Protein AF-A0A2V6GJ23-F1 (afdb_monomer_lite)

Radius of gyration: 61.07 Å; chains: 1; bounding box: 89×31×192 Å

Structure (mmCIF, N/CA/C/O backbone):
data_AF-A0A2V6GJ23-F1
#
_entry.id   AF-A0A2V6GJ23-F1
#
loop_
_atom_site.group_PDB
_atom_site.id
_atom_site.type_symbol
_atom_site.label_atom_id
_atom_site.label_alt_id
_atom_site.label_comp_id
_atom_site.label_asym_id
_atom_site.label_entity_id
_atom_site.label_seq_id
_atom_site.pdbx_PDB_ins_code
_atom_site.Cartn_x
_atom_site.Cartn_y
_atom_site.Cartn_z
_atom_site.occupancy
_atom_site.B_iso_or_equiv
_atom_site.auth_seq_id
_atom_site.auth_comp_id
_atom_site.auth_asym_id
_atom_site.auth_atom_id
_atom_site.pdbx_PDB_model_num
ATOM 1 N N . MET A 1 1 ? -52.913 -16.388 130.900 1.00 36.84 1 MET A N 1
ATOM 2 C CA . MET A 1 1 ? -53.107 -17.668 130.185 1.00 36.84 1 MET A CA 1
ATOM 3 C C . MET A 1 1 ? -53.408 -17.284 128.736 1.00 36.84 1 MET A C 1
ATOM 5 O O . MET A 1 1 ? -54.393 -16.588 128.562 1.00 36.84 1 MET A O 1
ATOM 9 N N . ILE A 1 2 ? -52.499 -17.323 127.755 1.00 36.44 2 ILE A N 1
ATOM 10 C CA . ILE A 1 2 ? -51.649 -18.405 127.212 1.00 36.44 2 ILE A CA 1
ATOM 11 C C . ILE A 1 2 ? -52.436 -19.386 126.293 1.00 36.44 2 ILE A C 1
ATOM 13 O O . ILE A 1 2 ? -53.301 -20.082 126.811 1.00 36.44 2 ILE A O 1
ATOM 17 N N . PHE A 1 3 ? -52.024 -19.413 125.001 1.00 40.44 3 PHE A N 1
ATOM 18 C CA . PHE A 1 3 ? -52.268 -20.329 123.842 1.00 40.44 3 PHE A CA 1
ATOM 19 C C . PHE A 1 3 ? -53.708 -20.443 123.277 1.00 40.44 3 PHE A C 1
ATOM 21 O O . PHE A 1 3 ? -54.664 -20.361 124.037 1.00 40.44 3 PHE A O 1
ATOM 28 N N . ASP A 1 4 ? -53.975 -20.552 121.962 1.00 37.38 4 ASP A N 1
ATOM 29 C CA . ASP A 1 4 ? -53.229 -21.134 120.815 1.00 37.38 4 ASP A CA 1
ATOM 30 C C . ASP A 1 4 ? -53.752 -20.518 119.478 1.00 37.38 4 ASP A C 1
ATOM 32 O O . ASP A 1 4 ? -54.945 -20.222 119.390 1.00 37.38 4 ASP A O 1
ATOM 36 N N . GLU A 1 5 ? -52.913 -20.039 118.540 1.00 43.62 5 GLU A N 1
ATOM 37 C CA . GLU A 1 5 ? -52.422 -20.719 117.302 1.00 43.62 5 GLU A CA 1
ATOM 38 C C . GLU A 1 5 ? -53.523 -21.204 116.319 1.00 43.62 5 GLU A C 1
ATOM 40 O O . GLU A 1 5 ? -54.551 -21.712 116.733 1.00 43.62 5 GLU A O 1
ATOM 45 N N . THR A 1 6 ? -53.436 -21.138 114.983 1.00 38.81 6 THR A N 1
ATOM 46 C CA . THR A 1 6 ? -52.438 -20.678 114.002 1.00 38.81 6 THR A CA 1
ATOM 47 C C . THR A 1 6 ? -53.117 -20.561 112.618 1.00 38.81 6 THR A C 1
ATOM 49 O O . THR A 1 6 ? -54.021 -21.3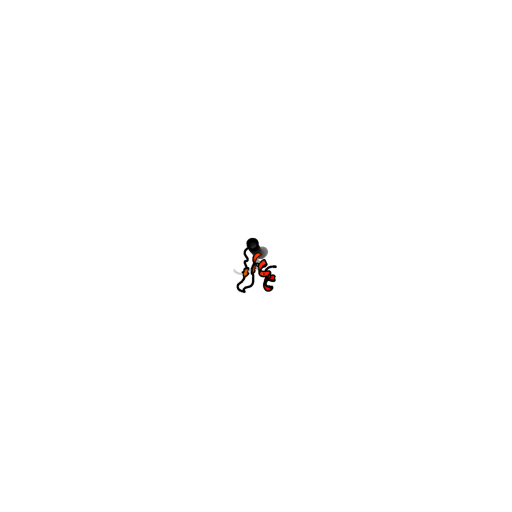14 112.264 1.00 38.81 6 THR A O 1
ATOM 52 N N . THR A 1 7 ? -52.673 -19.555 111.859 1.00 45.25 7 THR A N 1
ATOM 53 C CA . THR A 1 7 ? -52.490 -19.456 110.392 1.00 45.25 7 THR A CA 1
ATOM 54 C C . THR A 1 7 ? -53.363 -20.274 109.420 1.00 45.25 7 THR A C 1
ATOM 56 O O . THR A 1 7 ? -53.226 -21.488 109.293 1.00 45.25 7 THR A O 1
ATOM 59 N N . LYS A 1 8 ? -54.112 -19.561 108.561 1.00 41.75 8 LYS A N 1
ATOM 60 C CA . LYS A 1 8 ? -54.547 -20.053 107.242 1.00 41.75 8 LYS A CA 1
ATOM 61 C C . LYS A 1 8 ? -53.700 -19.409 106.145 1.00 41.75 8 LYS A C 1
ATOM 63 O O . LYS A 1 8 ? -53.767 -18.204 105.923 1.00 41.75 8 LYS A O 1
ATOM 68 N N . GLU A 1 9 ? -52.910 -20.242 105.482 1.00 43.22 9 GLU A N 1
ATOM 69 C CA . GLU A 1 9 ? -52.098 -19.922 104.311 1.00 43.22 9 GLU A CA 1
ATOM 70 C C . GLU A 1 9 ? -52.970 -19.518 103.109 1.00 43.22 9 GLU A C 1
ATOM 72 O O . GLU A 1 9 ? -53.923 -20.215 102.753 1.00 43.22 9 GLU A O 1
ATOM 77 N N . ALA A 1 10 ? -52.604 -18.421 102.440 1.00 40.53 10 ALA A N 1
ATOM 78 C CA . ALA A 1 10 ? -53.113 -18.058 101.121 1.00 40.53 10 ALA A CA 1
ATOM 79 C C . ALA A 1 10 ? -51.991 -18.208 100.077 1.00 40.53 10 ALA A C 1
ATOM 81 O O . ALA A 1 10 ? -50.923 -17.609 100.180 1.00 40.53 10 ALA A O 1
ATOM 82 N N . LYS A 1 11 ? -52.264 -19.075 99.096 1.00 42.88 11 LYS A N 1
ATOM 83 C CA . LYS A 1 11 ? -51.431 -19.491 97.955 1.00 42.88 11 LYS A CA 1
ATOM 84 C C . LYS A 1 11 ? -51.272 -18.375 96.892 1.00 42.88 11 LYS A C 1
ATOM 86 O O . LYS A 1 11 ? -52.008 -17.395 96.929 1.00 42.88 11 LYS A O 1
ATOM 91 N N . PRO A 1 12 ? -50.343 -18.529 95.925 1.00 42.44 12 PRO A N 1
ATOM 92 C CA . PRO A 1 12 ? -49.556 -17.445 95.351 1.00 42.44 12 PRO A CA 1
ATOM 93 C C . PRO A 1 12 ? -50.325 -16.598 94.341 1.00 42.44 12 PRO A C 1
ATOM 95 O O . PRO A 1 12 ? -51.063 -17.106 93.492 1.00 42.44 12 PRO A O 1
ATOM 98 N N . GLU A 1 13 ? -50.053 -15.301 94.385 1.00 42.16 13 GLU A N 1
ATOM 99 C CA . GLU A 1 13 ? -50.437 -14.347 93.360 1.00 42.16 13 GLU A CA 1
ATOM 100 C C . GLU A 1 13 ? -49.645 -14.663 92.081 1.00 42.16 13 GLU A C 1
ATOM 102 O O . GLU A 1 13 ? -48.420 -14.546 92.003 1.00 42.16 13 GLU A O 1
ATOM 107 N N . LYS A 1 14 ? -50.358 -15.208 91.094 1.00 43.53 14 LYS A N 1
ATOM 108 C CA . LYS A 1 14 ? -49.811 -15.615 89.802 1.00 43.53 14 LYS A CA 1
ATOM 109 C C . LYS A 1 14 ? -49.281 -14.393 89.055 1.00 43.53 14 LYS A C 1
ATOM 111 O O . LYS A 1 14 ? -50.000 -13.415 88.878 1.00 43.53 14 LYS A O 1
ATOM 116 N N . LEU A 1 15 ? -48.063 -14.529 88.527 1.00 47.59 15 LEU A N 1
ATOM 117 C CA . LEU A 1 15 ? -47.481 -13.674 87.495 1.00 47.59 15 LEU A CA 1
ATOM 118 C C . LEU A 1 15 ? -48.526 -13.325 86.421 1.00 47.59 15 LEU A C 1
ATOM 120 O O . LEU A 1 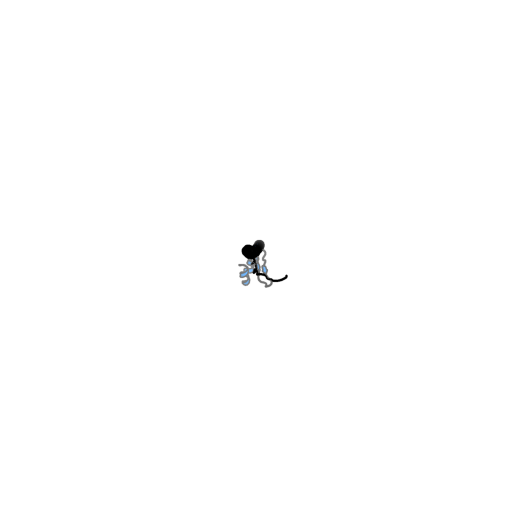15 ? -48.855 -14.154 85.567 1.00 47.59 15 LEU A O 1
ATOM 124 N N . ALA A 1 16 ? -48.972 -12.071 86.404 1.00 45.75 16 ALA A N 1
ATOM 125 C CA . ALA A 1 16 ? -49.573 -11.466 85.226 1.00 45.75 16 ALA A CA 1
ATOM 126 C C . ALA A 1 16 ? -48.458 -11.248 84.193 1.00 45.75 16 ALA A C 1
ATOM 128 O O . ALA A 1 16 ? -47.801 -10.211 84.126 1.00 45.75 16 ALA A O 1
ATOM 129 N N . ARG A 1 17 ? -48.186 -12.293 83.412 1.00 49.25 17 ARG A N 1
ATOM 130 C CA . ARG A 1 17 ? -47.282 -12.247 82.266 1.00 49.25 17 ARG A CA 1
ATOM 131 C C . ARG A 1 17 ? -47.899 -11.325 81.213 1.00 49.25 17 ARG A C 1
ATOM 133 O O . ARG A 1 17 ? -48.885 -11.680 80.577 1.00 49.25 17 ARG A O 1
ATOM 140 N N . ALA A 1 18 ? -47.314 -10.141 81.046 1.00 49.69 18 ALA A N 1
ATOM 141 C CA . ALA A 1 18 ? -47.674 -9.188 80.003 1.00 49.69 18 ALA A CA 1
ATOM 142 C C . ALA A 1 18 ? -47.612 -9.849 78.605 1.00 49.69 18 ALA A C 1
ATOM 144 O O . ALA A 1 18 ? -46.544 -10.339 78.227 1.00 49.69 18 ALA A O 1
ATOM 145 N N . PRO A 1 19 ? -48.700 -9.849 77.809 1.00 50.28 19 PRO A N 1
ATOM 146 C CA . PRO A 1 19 ? -48.689 -10.451 76.474 1.00 50.28 19 PRO A CA 1
ATOM 147 C C . PRO A 1 19 ? -48.173 -9.508 75.366 1.00 50.28 19 PRO A C 1
ATOM 149 O O . PRO A 1 19 ? -47.940 -9.957 74.249 1.00 50.28 19 PRO A O 1
ATOM 152 N N . GLY A 1 20 ? -47.932 -8.222 75.647 1.00 55.41 20 GLY A N 1
ATOM 153 C CA . GLY A 1 20 ? -47.598 -7.226 74.611 1.00 55.41 20 GLY A CA 1
ATOM 154 C C . GLY A 1 20 ? -46.138 -7.198 74.138 1.00 55.41 20 GLY A C 1
ATOM 155 O O . GLY A 1 20 ? -45.855 -6.720 73.045 1.00 55.41 20 GLY A O 1
ATOM 156 N N . LYS A 1 21 ? -45.187 -7.726 74.921 1.00 57.91 21 LYS A N 1
ATOM 157 C CA . LYS A 1 21 ? -43.752 -7.634 74.582 1.00 57.91 21 LYS A CA 1
ATOM 158 C C . LYS A 1 21 ? -43.321 -8.672 73.542 1.00 57.91 21 LYS A C 1
ATOM 160 O O . LYS A 1 21 ? -42.331 -8.473 72.858 1.00 57.91 21 LYS A O 1
ATOM 165 N N . THR A 1 22 ? -44.055 -9.775 73.403 1.00 69.62 22 THR A N 1
ATOM 166 C CA . THR A 1 22 ? -43.671 -10.899 72.534 1.00 69.62 22 THR A CA 1
ATOM 167 C C . THR A 1 22 ? -44.170 -10.792 71.096 1.00 69.62 22 THR A C 1
ATOM 169 O O . THR A 1 22 ? -43.507 -11.328 70.213 1.00 69.62 22 THR A O 1
ATOM 172 N N . SER A 1 23 ? -45.302 -10.126 70.831 1.00 76.94 23 SER A N 1
ATOM 173 C CA . SER A 1 23 ? -45.784 -9.913 69.454 1.00 76.94 23 SER A CA 1
ATOM 174 C C . SER A 1 23 ? -44.976 -8.826 68.746 1.00 76.94 23 SER A C 1
ATOM 176 O O . SER A 1 23 ? -44.434 -9.083 67.677 1.00 76.94 23 SER A O 1
ATOM 178 N N . ALA A 1 24 ? -44.771 -7.680 69.402 1.00 81.50 24 ALA A N 1
ATOM 179 C CA . ALA A 1 24 ? -43.943 -6.592 68.886 1.00 81.50 24 ALA A CA 1
ATOM 180 C C . ALA A 1 24 ? -42.491 -7.041 68.634 1.00 81.50 24 ALA A C 1
ATOM 182 O O . ALA A 1 24 ? -41.898 -6.703 67.615 1.00 81.50 24 ALA A O 1
ATOM 183 N N . GLN A 1 25 ? -41.917 -7.874 69.515 1.00 86.06 25 GLN A N 1
ATOM 184 C CA . GLN A 1 25 ? -40.581 -8.439 69.294 1.00 86.06 25 GLN A CA 1
ATOM 185 C C . GLN A 1 25 ? -40.539 -9.346 68.051 1.00 86.06 25 GLN A C 1
ATOM 187 O O . GLN A 1 25 ? -39.551 -9.318 67.324 1.00 86.06 25 GLN A O 1
ATOM 192 N N . ARG A 1 26 ? -41.600 -10.127 67.791 1.00 85.50 26 ARG A N 1
ATOM 193 C CA . ARG A 1 26 ? -41.704 -10.992 66.603 1.00 85.50 26 ARG A CA 1
ATOM 194 C C . ARG A 1 26 ? -41.828 -10.182 65.314 1.00 85.50 26 ARG A C 1
ATOM 196 O O . ARG A 1 26 ? -41.130 -10.490 64.352 1.00 85.50 26 ARG A O 1
ATOM 203 N N . GLU A 1 27 ? -42.642 -9.130 65.309 1.00 89.31 27 GLU A N 1
ATOM 204 C CA . GLU A 1 27 ? -42.767 -8.210 64.170 1.00 89.31 27 GLU A CA 1
ATOM 205 C C . GLU A 1 27 ? -41.441 -7.508 63.869 1.00 89.31 27 GLU A C 1
ATOM 207 O O . GLU A 1 27 ? -40.983 -7.517 62.730 1.00 89.31 27 GLU A O 1
ATOM 212 N N . VAL A 1 28 ? -40.746 -7.003 64.894 1.00 90.75 28 VAL A N 1
ATOM 213 C CA . VAL A 1 28 ? -39.415 -6.397 64.729 1.00 90.75 28 VAL A CA 1
ATOM 214 C C . VAL A 1 28 ? -38.406 -7.403 64.171 1.00 90.75 28 VAL A C 1
ATOM 216 O O . VAL A 1 28 ? -37.587 -7.039 63.329 1.00 90.75 28 VAL A O 1
ATOM 219 N N . THR A 1 29 ? -38.441 -8.668 64.602 1.00 90.94 29 THR A N 1
ATOM 220 C CA . THR A 1 29 ? -37.566 -9.699 64.019 1.00 90.94 29 THR A CA 1
ATOM 221 C C . THR A 1 29 ? -37.932 -10.046 62.576 1.00 90.94 29 THR A C 1
ATOM 223 O O . THR A 1 29 ? -37.025 -10.279 61.782 1.00 90.94 29 THR A O 1
ATOM 226 N N . GLY A 1 30 ? -39.223 -10.036 62.223 1.00 91.56 30 GLY A N 1
ATOM 227 C CA . GLY A 1 30 ? -39.700 -10.240 60.852 1.00 91.56 30 GLY A CA 1
ATOM 228 C C . GLY A 1 30 ? -39.236 -9.121 59.923 1.00 91.56 30 GLY A C 1
ATOM 229 O O . GLY A 1 30 ? -38.539 -9.389 58.949 1.00 91.56 30 GLY A O 1
ATOM 230 N N . LEU A 1 31 ? -39.481 -7.866 60.308 1.00 92.06 31 LEU A N 1
ATOM 231 C CA . LEU A 1 31 ? -39.044 -6.682 59.562 1.00 92.06 31 LEU A CA 1
ATOM 232 C C . LEU A 1 31 ? -37.518 -6.604 59.425 1.00 92.06 31 LEU A C 1
ATOM 234 O O . LEU A 1 31 ? -37.007 -6.233 58.375 1.00 92.06 31 LEU A O 1
ATOM 238 N N . ARG A 1 32 ? -36.758 -6.982 60.463 1.00 93.00 32 ARG A N 1
ATOM 239 C CA . ARG A 1 32 ? -35.288 -7.062 60.372 1.00 93.00 32 ARG A CA 1
ATOM 240 C C . ARG A 1 32 ? -34.829 -8.123 59.378 1.00 93.00 32 ARG A C 1
ATOM 242 O O . ARG A 1 32 ? -33.827 -7.908 58.704 1.00 93.00 32 ARG A O 1
ATOM 249 N N . ARG A 1 33 ? -35.536 -9.254 59.300 1.00 93.88 33 ARG A N 1
ATOM 250 C CA . ARG A 1 33 ? -35.241 -10.316 58.336 1.00 93.88 33 ARG A CA 1
ATOM 251 C C . ARG A 1 33 ? -35.571 -9.867 56.915 1.00 93.88 33 ARG A C 1
ATOM 253 O O . ARG A 1 33 ? -34.736 -10.040 56.041 1.00 93.88 33 ARG A O 1
ATOM 260 N N . GLU A 1 34 ? -36.728 -9.249 56.699 1.00 94.00 34 GLU A N 1
ATOM 261 C CA . GLU A 1 34 ? -37.110 -8.680 55.399 1.00 94.00 34 GLU A CA 1
ATOM 262 C C . GLU A 1 34 ? -36.134 -7.591 54.947 1.00 94.00 34 GLU A C 1
ATOM 264 O O . GLU A 1 34 ? -35.686 -7.604 53.805 1.00 94.00 34 GLU A O 1
ATOM 269 N N . LEU A 1 35 ? -35.725 -6.701 55.857 1.00 94.19 35 LEU A N 1
ATOM 270 C CA . LEU A 1 35 ? -34.714 -5.686 55.570 1.00 94.19 35 LEU A CA 1
ATOM 271 C C . LEU A 1 35 ? -33.363 -6.314 55.205 1.00 94.19 35 LEU A C 1
ATOM 273 O O . LEU A 1 35 ? -32.687 -5.813 54.312 1.00 94.19 35 LEU A O 1
ATOM 277 N N . ALA A 1 36 ? -32.957 -7.389 55.887 1.00 95.12 36 ALA A N 1
ATOM 278 C CA . ALA A 1 36 ? -31.725 -8.104 55.564 1.00 95.12 36 ALA A CA 1
ATOM 279 C C . ALA A 1 36 ? -31.793 -8.744 54.169 1.00 95.12 36 ALA A C 1
ATOM 281 O O . ALA A 1 36 ? -30.881 -8.537 53.376 1.00 95.12 36 ALA A O 1
ATOM 282 N N . VAL A 1 37 ? -32.897 -9.425 53.847 1.00 96.44 37 VAL A N 1
ATOM 283 C CA . VAL A 1 37 ? -33.128 -10.026 52.521 1.00 96.44 37 VAL A CA 1
ATOM 284 C C . VAL A 1 37 ? -33.165 -8.956 51.429 1.00 96.44 37 VAL A C 1
ATOM 286 O O . VAL A 1 37 ? -32.547 -9.121 50.385 1.00 96.44 37 VAL A O 1
ATOM 289 N N . SER A 1 38 ? -33.840 -7.829 51.670 1.00 94.75 38 SER A N 1
ATOM 290 C CA . SER A 1 38 ? -33.886 -6.723 50.711 1.00 94.75 38 SER A CA 1
ATOM 291 C C . SER A 1 38 ? -32.500 -6.119 50.478 1.00 94.75 38 SER A C 1
ATOM 293 O O . SER A 1 38 ? -32.127 -5.889 49.330 1.00 94.75 38 SER A O 1
ATOM 295 N N . LYS A 1 39 ? -31.699 -5.923 51.533 1.00 96.44 39 LYS A N 1
ATOM 296 C CA . LYS A 1 39 ? -30.310 -5.462 51.393 1.00 96.44 39 LYS A CA 1
ATOM 297 C C . LYS A 1 39 ? -29.454 -6.432 50.588 1.00 96.44 39 LYS A C 1
ATOM 299 O O . LYS A 1 39 ? -28.713 -5.981 49.728 1.00 96.44 39 LYS A O 1
ATOM 304 N N . GLU A 1 40 ? -29.575 -7.729 50.846 1.00 96.81 40 GLU A N 1
ATOM 305 C CA . GLU A 1 40 ? -28.859 -8.763 50.093 1.00 96.81 40 GLU A CA 1
ATOM 306 C C . GLU A 1 40 ? -29.284 -8.774 48.618 1.00 96.81 40 GLU A C 1
ATOM 308 O O . GLU A 1 40 ? -28.432 -8.795 47.739 1.00 96.81 40 GLU A O 1
ATOM 313 N N . SER A 1 41 ? -30.584 -8.640 48.327 1.00 96.38 41 SER A N 1
ATOM 314 C CA . SER A 1 41 ? -31.072 -8.542 46.944 1.00 96.38 41 SER A CA 1
ATOM 315 C C . SER A 1 41 ? -30.585 -7.284 46.223 1.00 96.38 41 SER A C 1
ATOM 317 O O . SER A 1 41 ? -30.211 -7.357 45.060 1.00 96.38 41 SER A O 1
ATOM 319 N N . LEU A 1 42 ? -30.548 -6.135 46.909 1.00 96.94 42 LEU A N 1
ATOM 320 C CA . LEU A 1 42 ? -30.015 -4.897 46.340 1.00 96.94 42 LEU A CA 1
ATOM 321 C C . LEU A 1 42 ? -28.519 -5.025 46.067 1.00 96.94 42 LEU A C 1
ATOM 323 O O . LEU A 1 42 ? -28.065 -4.581 45.023 1.00 96.94 42 LEU A O 1
ATOM 327 N N . GLN A 1 43 ? -27.776 -5.654 46.979 1.00 97.44 43 GLN A N 1
ATOM 328 C CA . GLN A 1 43 ? -26.353 -5.908 46.800 1.00 97.44 43 GLN A CA 1
ATOM 329 C C . GLN A 1 43 ? -26.099 -6.811 45.584 1.00 97.44 43 GLN A C 1
ATOM 331 O O . GLN A 1 43 ? -25.268 -6.470 44.752 1.00 97.44 43 GLN A O 1
ATOM 336 N N . ALA A 1 44 ? -26.870 -7.891 45.429 1.00 97.56 44 ALA A N 1
ATOM 337 C CA . ALA A 1 44 ? -26.769 -8.774 44.269 1.00 97.56 44 ALA A CA 1
ATOM 338 C C . ALA A 1 44 ? -27.086 -8.050 42.947 1.00 97.56 44 ALA A C 1
ATOM 340 O O . ALA A 1 44 ? -26.386 -8.243 41.961 1.00 97.56 44 ALA A O 1
ATOM 341 N N . ILE A 1 45 ? -28.106 -7.182 42.934 1.00 97.81 45 ILE A N 1
ATOM 342 C CA . ILE A 1 45 ? -28.444 -6.371 41.754 1.00 97.81 45 ILE A CA 1
ATOM 343 C C . ILE A 1 45 ? -27.329 -5.369 41.436 1.00 97.81 45 ILE A C 1
ATOM 345 O O . ILE A 1 45 ? -27.037 -5.148 40.267 1.00 97.81 45 ILE A O 1
ATOM 349 N N . ILE A 1 46 ? -26.711 -4.757 42.451 1.00 97.94 46 ILE A N 1
ATOM 350 C CA . ILE A 1 46 ? -25.577 -3.844 42.249 1.00 97.94 46 ILE A CA 1
ATOM 351 C C . ILE A 1 46 ? -24.407 -4.601 41.623 1.00 97.94 46 ILE A C 1
ATOM 353 O O . ILE A 1 46 ? -23.860 -4.128 40.637 1.00 97.94 46 ILE A O 1
ATOM 357 N N . GLU A 1 47 ? -24.069 -5.782 42.139 1.00 97.88 47 GLU A N 1
ATOM 358 C CA . GLU A 1 47 ? -22.988 -6.614 41.598 1.00 97.88 47 GLU A CA 1
ATOM 359 C C . GLU A 1 47 ? -23.275 -7.062 40.155 1.00 97.88 47 GLU A C 1
ATOM 361 O O . GLU A 1 47 ? -22.395 -6.999 39.301 1.00 97.88 47 GLU A O 1
ATOM 366 N N . GLU A 1 48 ? -24.515 -7.447 39.843 1.00 98.00 48 GLU A N 1
ATOM 367 C CA . GLU A 1 48 ? -24.938 -7.762 38.471 1.00 98.00 48 GLU A CA 1
ATOM 368 C C . GLU A 1 48 ? -24.867 -6.526 37.556 1.00 98.00 48 GLU A C 1
ATOM 370 O O . GLU A 1 48 ? -24.422 -6.603 36.409 1.00 98.00 48 GLU A O 1
ATOM 375 N N . GLN A 1 49 ? -25.264 -5.357 38.059 1.00 98.12 49 GLN A N 1
ATOM 376 C CA . GLN A 1 49 ? -25.187 -4.108 37.310 1.00 98.12 49 GLN A CA 1
ATOM 377 C C . GLN A 1 49 ? -23.734 -3.669 37.072 1.00 98.12 49 GLN A C 1
ATOM 379 O O . GLN A 1 49 ? -23.419 -3.157 36.002 1.00 98.12 49 GLN A O 1
ATOM 384 N N . GLU A 1 50 ? -22.845 -3.872 38.041 1.00 98.19 50 GLU A N 1
ATOM 385 C CA . GLU A 1 50 ? -21.410 -3.626 37.892 1.00 98.19 50 GLU A CA 1
ATOM 386 C C . GLU A 1 50 ? -20.804 -4.579 36.859 1.00 98.19 50 GLU A C 1
ATOM 388 O O . GLU A 1 50 ? -20.155 -4.112 35.925 1.00 98.19 50 GLU A O 1
ATOM 393 N N . ALA A 1 51 ? -21.108 -5.878 36.944 1.00 98.25 51 ALA A N 1
ATOM 394 C CA . ALA A 1 51 ? -20.641 -6.876 35.984 1.00 98.25 51 ALA A CA 1
ATOM 395 C C . ALA A 1 51 ? -21.104 -6.564 34.551 1.00 98.25 51 ALA A C 1
ATOM 397 O O . ALA A 1 51 ? -20.297 -6.536 33.626 1.00 98.25 51 ALA A O 1
ATOM 398 N N . THR A 1 52 ? -22.387 -6.249 34.359 1.00 97.56 52 THR A N 1
ATOM 399 C CA . THR A 1 52 ? -22.916 -5.883 33.032 1.00 97.56 52 THR A CA 1
ATOM 400 C C . THR A 1 52 ? -22.312 -4.585 32.497 1.00 97.56 52 THR A C 1
ATOM 402 O O . THR A 1 52 ? -22.115 -4.446 31.291 1.00 97.56 52 THR A O 1
ATOM 405 N N . ASN A 1 53 ? -21.990 -3.626 33.366 1.00 98.38 53 ASN A N 1
ATOM 406 C CA . ASN A 1 53 ? -21.325 -2.392 32.960 1.00 98.38 53 ASN A CA 1
ATOM 407 C C . ASN A 1 53 ? -19.867 -2.647 32.542 1.00 98.38 53 ASN A C 1
ATOM 409 O O . ASN A 1 53 ? -19.409 -2.087 31.548 1.00 98.38 53 ASN A O 1
ATOM 413 N N . GLU A 1 54 ? -19.152 -3.529 33.246 1.00 98.31 54 GLU A N 1
ATOM 414 C CA . GLU A 1 54 ? -17.816 -3.977 32.838 1.00 98.31 54 GLU A CA 1
ATOM 415 C C . GLU A 1 54 ? -17.847 -4.724 31.500 1.00 98.31 54 GLU A C 1
ATOM 417 O O . GLU A 1 54 ? -17.034 -4.427 30.626 1.00 98.31 54 GLU A O 1
ATOM 422 N N . GLU A 1 55 ? -18.813 -5.621 31.293 1.00 98.12 55 GLU A N 1
ATOM 423 C CA . GLU A 1 55 ? -19.007 -6.316 30.014 1.00 98.12 55 GLU A CA 1
ATOM 424 C C . GLU A 1 55 ? -19.301 -5.339 28.870 1.00 98.12 55 GLU A C 1
ATOM 426 O O . GLU A 1 55 ? -18.700 -5.436 27.801 1.00 98.12 55 GLU A O 1
ATOM 431 N N . LEU A 1 56 ? -20.183 -4.356 29.090 1.00 98.31 56 LEU A N 1
ATOM 432 C CA . LEU A 1 56 ? -20.467 -3.309 28.104 1.00 98.31 56 LEU A CA 1
ATOM 433 C C . LEU A 1 56 ? -19.230 -2.465 27.795 1.00 98.31 56 LEU A C 1
ATOM 435 O O . LEU A 1 56 ? -19.003 -2.117 26.636 1.00 98.31 56 LEU A O 1
ATOM 439 N N . LYS A 1 57 ? -18.424 -2.134 28.809 1.00 98.38 57 LYS A N 1
ATOM 440 C CA . LYS A 1 57 ? -17.177 -1.388 28.622 1.00 98.38 57 LYS A CA 1
ATOM 441 C C . LYS A 1 57 ? -16.171 -2.197 27.809 1.00 98.38 57 LYS A C 1
ATOM 443 O O . LYS A 1 57 ? -15.608 -1.656 26.865 1.00 98.38 57 LYS A O 1
ATOM 448 N N . ALA A 1 58 ? -16.004 -3.479 28.126 1.00 98.38 58 ALA A N 1
ATOM 449 C CA . ALA A 1 58 ? -15.123 -4.381 27.391 1.00 98.38 58 ALA A CA 1
ATOM 450 C C . ALA A 1 58 ? -15.569 -4.548 25.930 1.00 98.38 58 ALA A C 1
ATOM 452 O O . ALA A 1 58 ? -14.750 -4.432 25.025 1.00 98.38 58 ALA A O 1
ATOM 453 N N . ALA A 1 59 ? -16.871 -4.730 25.685 1.00 98.00 59 ALA A N 1
ATOM 454 C CA . ALA A 1 59 ? -17.414 -4.808 24.330 1.00 98.00 59 ALA A CA 1
ATOM 455 C C . ALA A 1 59 ? -17.200 -3.503 23.544 1.00 98.00 59 ALA A C 1
ATOM 457 O O . ALA A 1 59 ? -16.946 -3.534 22.343 1.00 98.00 59 ALA A O 1
ATOM 458 N N . ASN A 1 60 ? -17.286 -2.350 24.212 1.00 98.38 60 ASN A N 1
ATOM 459 C CA . ASN A 1 60 ? -17.021 -1.065 23.574 1.00 98.38 60 ASN A CA 1
ATOM 460 C C . ASN A 1 60 ? -15.532 -0.899 23.220 1.00 98.38 60 ASN A C 1
ATOM 462 O O . ASN A 1 60 ? -15.221 -0.473 22.114 1.00 98.38 60 ASN A O 1
ATOM 466 N N . GLU A 1 61 ? -14.622 -1.291 24.118 1.00 98.31 61 GLU A N 1
ATOM 467 C CA . GLU A 1 61 ? -13.171 -1.295 23.864 1.00 98.31 61 GLU A CA 1
ATOM 468 C C . GLU A 1 61 ? -12.794 -2.257 22.723 1.00 98.31 61 GLU A C 1
ATOM 470 O O . GLU A 1 61 ? -11.952 -1.929 21.892 1.00 98.31 61 GLU A O 1
ATOM 475 N N . GLU A 1 62 ? -13.444 -3.419 22.626 1.00 98.38 62 GLU A N 1
ATOM 476 C CA . GLU A 1 62 ? -13.243 -4.362 21.519 1.00 98.38 62 GLU A CA 1
ATOM 477 C C . GLU A 1 62 ? -13.693 -3.770 20.174 1.00 98.38 62 GLU A C 1
ATOM 479 O O . GLU A 1 62 ? -12.987 -3.890 19.172 1.00 98.38 62 GLU A O 1
ATOM 484 N N . VAL A 1 63 ? -14.839 -3.081 20.145 1.00 98.31 63 VAL A N 1
ATOM 485 C CA . VAL A 1 63 ? -15.315 -2.377 18.944 1.00 98.31 63 VAL A CA 1
ATOM 486 C C . VAL A 1 63 ? -14.378 -1.231 18.565 1.00 98.31 63 VAL A C 1
ATOM 488 O O . VAL A 1 63 ? -14.084 -1.061 17.382 1.00 98.31 63 VAL A O 1
ATOM 491 N N . GLU A 1 64 ? -13.894 -0.460 19.539 1.00 98.44 64 GLU A N 1
ATOM 492 C CA . GLU A 1 64 ? -12.925 0.616 19.309 1.00 98.44 64 GLU A CA 1
ATOM 493 C C . GLU A 1 64 ? -11.617 0.058 18.735 1.00 98.44 64 GLU A C 1
ATOM 495 O O . GLU A 1 64 ? -11.169 0.516 17.686 1.00 98.44 64 GLU A O 1
ATOM 500 N N . SER A 1 65 ? -11.085 -1.014 19.328 1.00 98.25 65 SER A N 1
ATOM 501 C CA . SER A 1 65 ? -9.897 -1.712 18.829 1.00 98.25 65 SER A CA 1
ATOM 502 C C . SER A 1 65 ? -10.097 -2.264 17.416 1.00 98.25 65 SER A C 1
ATOM 504 O O . SER A 1 65 ? -9.201 -2.151 16.583 1.00 98.25 65 SER A O 1
ATOM 506 N N . SER A 1 66 ? -11.260 -2.851 17.120 1.00 98.19 66 SER A N 1
ATOM 507 C CA . SER A 1 66 ? -11.565 -3.351 15.776 1.00 98.19 66 SER A CA 1
ATOM 508 C C . SER A 1 66 ? -11.656 -2.212 14.759 1.00 98.19 66 SER A C 1
ATOM 510 O O . SER A 1 66 ? -11.223 -2.358 13.616 1.00 98.19 66 SER A O 1
ATOM 512 N N . ASN A 1 67 ? -12.187 -1.060 15.168 1.00 98.44 67 ASN A N 1
ATOM 513 C CA . ASN A 1 67 ? -12.254 0.120 14.320 1.00 98.44 67 ASN A CA 1
ATOM 514 C C . ASN A 1 67 ? -10.858 0.703 14.036 1.00 98.44 67 ASN A C 1
ATOM 516 O O . ASN A 1 67 ? -10.581 1.069 12.895 1.00 98.44 67 ASN A O 1
ATOM 520 N N . GLU A 1 68 ? -9.969 0.742 15.032 1.00 98.31 68 GLU A N 1
ATOM 521 C CA . GLU A 1 68 ? -8.565 1.137 14.845 1.00 98.31 68 GLU A CA 1
ATOM 522 C C . GLU A 1 68 ? -7.824 0.179 13.903 1.00 98.31 68 GLU A C 1
ATOM 524 O O . GLU A 1 68 ? -7.104 0.623 13.009 1.00 98.31 68 GLU A O 1
ATOM 529 N N . GLU A 1 69 ? -8.040 -1.131 14.042 1.00 98.44 69 GLU A N 1
ATOM 530 C CA . GLU A 1 69 ? -7.451 -2.127 13.145 1.00 98.44 69 GLU A CA 1
ATOM 531 C C . GLU A 1 69 ? -7.950 -1.939 11.704 1.00 98.44 69 GLU A C 1
ATOM 533 O O . GLU A 1 69 ? -7.150 -1.890 10.769 1.00 98.44 69 GLU A O 1
ATOM 538 N N . LEU A 1 70 ? -9.258 -1.732 11.508 1.00 98.38 70 LEU A N 1
ATOM 539 C CA . LEU A 1 70 ? -9.821 -1.419 10.192 1.00 98.38 70 LEU A CA 1
ATOM 540 C C . LEU A 1 70 ? -9.238 -0.128 9.611 1.00 98.38 70 LEU A C 1
ATOM 542 O O . LEU A 1 70 ? -8.909 -0.092 8.424 1.00 98.38 70 LEU A O 1
ATOM 546 N N . GLN A 1 71 ? -9.073 0.913 10.427 1.00 98.44 71 GLN A N 1
ATOM 547 C CA . GLN A 1 71 ? -8.429 2.146 9.990 1.00 98.44 71 GLN A CA 1
ATOM 548 C C . GLN A 1 71 ? -6.984 1.884 9.543 1.00 98.44 71 GLN A C 1
ATOM 550 O O . GLN A 1 71 ? -6.617 2.306 8.447 1.00 98.44 71 GLN A O 1
ATOM 555 N N . SER A 1 72 ? -6.206 1.127 10.321 1.00 98.06 72 SER A N 1
ATOM 556 C CA . SER A 1 72 ? -4.837 0.740 9.962 1.00 98.06 72 SER A CA 1
ATOM 557 C C . SER A 1 72 ? -4.797 -0.016 8.633 1.00 98.06 72 SER A C 1
ATOM 559 O O . SER A 1 72 ? -4.010 0.323 7.754 1.00 98.06 72 SER A O 1
ATOM 561 N N . THR A 1 73 ? -5.689 -0.993 8.425 1.00 98.12 73 THR A N 1
ATOM 562 C CA . THR A 1 73 ? -5.744 -1.731 7.148 1.00 98.12 73 THR A CA 1
ATOM 563 C C . THR A 1 73 ? -6.113 -0.839 5.962 1.00 98.12 73 THR A C 1
ATOM 565 O O . THR A 1 73 ? -5.655 -1.070 4.844 1.00 98.12 73 THR A O 1
ATOM 568 N N . ASN A 1 74 ? -6.926 0.196 6.186 1.00 98.44 74 ASN A N 1
ATOM 569 C CA . ASN A 1 74 ? -7.292 1.157 5.153 1.00 98.44 74 ASN A CA 1
ATOM 570 C C . ASN A 1 74 ? -6.111 2.079 4.797 1.00 98.44 74 ASN A C 1
ATOM 572 O O . ASN A 1 74 ? -5.853 2.323 3.621 1.00 98.44 74 ASN A O 1
ATOM 576 N N . GLU A 1 75 ? -5.354 2.539 5.797 1.00 98.44 75 GLU A N 1
ATOM 577 C CA . GLU A 1 75 ? -4.128 3.326 5.599 1.00 98.44 75 GLU A CA 1
ATOM 578 C C . GLU A 1 75 ? -3.041 2.518 4.868 1.00 98.44 75 GLU A C 1
ATOM 580 O O . GLU A 1 75 ? -2.408 3.020 3.933 1.00 98.44 75 GLU A O 1
ATOM 585 N N . GLU A 1 76 ? -2.869 1.242 5.219 1.00 98.44 76 GLU A N 1
ATOM 586 C CA . GLU A 1 76 ? -1.976 0.324 4.501 1.00 98.44 76 GLU A CA 1
ATOM 587 C C . GLU A 1 76 ? -2.417 0.113 3.045 1.00 98.44 76 GLU A C 1
ATOM 589 O O . GLU A 1 76 ? -1.582 0.112 2.137 1.00 98.44 76 GLU A O 1
ATOM 594 N N . LEU A 1 77 ? -3.725 -0.026 2.795 1.00 98.44 77 LEU A N 1
ATOM 595 C CA . LEU A 1 77 ? -4.263 -0.190 1.445 1.00 98.44 77 LEU A CA 1
ATOM 596 C C . LEU A 1 77 ? -4.052 1.059 0.580 1.00 98.44 77 LEU A C 1
ATOM 598 O O . LEU A 1 77 ? -3.678 0.932 -0.589 1.00 98.44 77 LEU A O 1
ATOM 602 N N . GLU A 1 78 ? -4.282 2.254 1.128 1.00 98.31 78 GLU A N 1
ATOM 603 C CA . GLU A 1 78 ? -3.999 3.504 0.415 1.00 98.31 78 GLU A CA 1
ATOM 604 C C . GLU A 1 78 ? -2.500 3.651 0.132 1.00 98.31 78 GLU A C 1
ATOM 606 O O . GLU A 1 78 ? -2.130 3.964 -0.999 1.00 98.31 78 GLU A O 1
ATOM 611 N N . THR A 1 79 ? -1.630 3.295 1.082 1.00 98.31 79 THR A N 1
ATOM 612 C CA . THR A 1 79 ? -0.173 3.288 0.860 1.00 98.31 79 THR A CA 1
ATOM 613 C C . THR A 1 79 ? 0.213 2.347 -0.286 1.00 98.31 79 THR A C 1
ATOM 615 O O . THR A 1 79 ? 0.922 2.741 -1.211 1.00 98.31 79 THR A O 1
ATOM 618 N N . ALA A 1 80 ? -0.308 1.116 -0.296 1.00 97.94 80 ALA A N 1
ATOM 619 C CA . ALA A 1 80 ? -0.041 0.156 -1.368 1.00 97.94 80 ALA A CA 1
ATOM 620 C C . ALA A 1 80 ? -0.543 0.648 -2.738 1.00 97.94 80 ALA A C 1
ATOM 622 O O . ALA A 1 80 ? 0.075 0.394 -3.776 1.00 97.94 80 ALA A O 1
ATOM 623 N N . LYS A 1 81 ? -1.667 1.369 -2.761 1.00 98.56 81 LYS A N 1
ATOM 624 C CA . LYS A 1 81 ? -2.214 1.982 -3.974 1.00 98.56 81 LYS A CA 1
ATOM 625 C C . LYS A 1 81 ? -1.333 3.123 -4.484 1.00 98.56 81 LYS A C 1
ATOM 627 O O . LYS A 1 81 ? -1.105 3.192 -5.692 1.00 98.56 81 LYS A O 1
ATOM 632 N N . GLU A 1 82 ? -0.822 3.978 -3.602 1.00 98.38 82 GLU A N 1
ATOM 633 C CA . GLU A 1 82 ? 0.125 5.043 -3.956 1.00 98.38 82 GLU A CA 1
ATOM 634 C C . GLU A 1 82 ? 1.441 4.473 -4.500 1.00 98.38 82 GLU A C 1
ATOM 636 O O . GLU A 1 82 ? 1.935 4.935 -5.531 1.00 98.38 82 GLU A O 1
ATOM 641 N N . GLU A 1 83 ? 1.973 3.416 -3.882 1.00 98.44 83 GLU A N 1
ATOM 642 C CA . GLU A 1 83 ? 3.164 2.721 -4.380 1.00 98.44 83 GLU A CA 1
ATOM 643 C C . GLU A 1 83 ? 2.933 2.136 -5.780 1.00 98.44 83 GLU A C 1
ATOM 645 O O . GLU A 1 83 ? 3.738 2.354 -6.689 1.00 98.44 83 GLU A O 1
ATOM 650 N N . LEU A 1 84 ? 1.804 1.453 -6.002 1.00 98.50 84 LEU A N 1
ATOM 651 C CA . LEU A 1 84 ? 1.451 0.934 -7.326 1.00 98.50 84 LEU A CA 1
ATOM 652 C C . LEU A 1 84 ? 1.312 2.052 -8.362 1.00 98.50 84 LEU A C 1
ATOM 654 O O . LEU A 1 84 ? 1.799 1.906 -9.485 1.00 98.50 84 LEU A O 1
ATOM 658 N N . GLN A 1 85 ? 0.687 3.172 -8.001 1.00 98.19 85 GLN A N 1
ATOM 659 C CA . GLN A 1 85 ? 0.577 4.314 -8.902 1.00 98.19 85 GLN A CA 1
ATOM 660 C C . GLN A 1 85 ? 1.961 4.868 -9.268 1.00 98.19 85 GLN A C 1
ATOM 662 O O . GLN A 1 85 ? 2.241 5.047 -10.453 1.00 98.19 85 GLN A O 1
ATOM 667 N N . SER A 1 86 ? 2.840 5.049 -8.282 1.00 98.31 86 SER A N 1
ATOM 668 C CA . SER A 1 86 ? 4.219 5.506 -8.489 1.00 98.31 86 SER A CA 1
ATOM 669 C C . SER A 1 86 ? 4.993 4.579 -9.435 1.00 98.31 86 SER A C 1
ATOM 671 O O . SER A 1 86 ? 5.584 5.034 -10.416 1.00 98.31 86 SER A O 1
ATOM 673 N N . THR A 1 87 ? 4.907 3.256 -9.235 1.00 98.19 87 THR A N 1
ATOM 674 C CA . THR A 1 87 ? 5.570 2.291 -10.135 1.00 98.19 87 THR A CA 1
ATOM 675 C C . THR A 1 87 ? 5.032 2.350 -11.566 1.00 98.19 87 THR A C 1
ATOM 677 O O . THR A 1 87 ? 5.787 2.190 -12.526 1.00 98.19 87 THR A O 1
ATOM 680 N N . ASN A 1 88 ? 3.734 2.605 -11.743 1.00 98.38 88 ASN A N 1
ATOM 681 C CA . ASN A 1 88 ? 3.134 2.742 -13.065 1.00 98.38 88 ASN A CA 1
ATOM 682 C C . ASN A 1 88 ? 3.584 4.035 -13.771 1.00 98.38 88 ASN A C 1
ATOM 684 O O . ASN A 1 88 ? 3.828 4.032 -14.980 1.00 98.38 88 ASN A O 1
ATOM 688 N N . GLU A 1 89 ? 3.727 5.133 -13.026 1.00 98.44 89 GLU A N 1
ATOM 689 C CA . GLU A 1 89 ? 4.273 6.399 -13.532 1.00 98.44 89 GLU A CA 1
ATOM 690 C C . GLU A 1 89 ? 5.746 6.245 -13.951 1.00 98.44 89 GLU A C 1
ATOM 692 O O . GLU A 1 89 ? 6.138 6.688 -15.037 1.00 98.44 89 GLU A O 1
ATOM 697 N N . GLU A 1 90 ? 6.549 5.535 -13.155 1.00 98.50 90 GLU A N 1
ATOM 698 C CA . GLU A 1 90 ? 7.943 5.222 -13.487 1.00 98.50 90 GLU A CA 1
ATOM 699 C C . GLU A 1 90 ? 8.046 4.348 -14.749 1.00 98.50 90 GLU A C 1
ATOM 701 O O . GLU A 1 90 ? 8.799 4.670 -15.672 1.00 98.50 90 GLU A O 1
ATOM 706 N N . LEU A 1 91 ? 7.236 3.285 -14.852 1.00 98.50 91 LEU A N 1
ATOM 707 C CA . LEU A 1 91 ? 7.182 2.428 -16.042 1.00 98.50 91 LEU A CA 1
ATOM 708 C C . LEU A 1 91 ? 6.767 3.197 -17.298 1.00 98.50 91 LEU A C 1
ATOM 710 O O . LEU A 1 91 ? 7.327 2.973 -18.373 1.00 98.50 91 LEU A O 1
ATOM 714 N N . THR A 1 92 ? 5.799 4.103 -17.171 1.00 98.31 92 THR A N 1
ATOM 715 C CA . THR A 1 92 ? 5.352 4.948 -18.284 1.00 98.31 92 THR A CA 1
ATOM 716 C C . THR A 1 92 ? 6.488 5.852 -18.756 1.00 98.31 92 THR A C 1
ATOM 718 O O . THR A 1 92 ? 6.784 5.888 -19.950 1.00 98.31 92 THR A O 1
ATOM 721 N N . THR A 1 93 ? 7.193 6.487 -17.819 1.00 98.38 93 THR A N 1
ATOM 722 C CA . THR A 1 93 ? 8.350 7.346 -18.111 1.00 98.38 93 THR A CA 1
ATOM 723 C C . THR A 1 93 ? 9.466 6.569 -18.820 1.00 98.38 93 THR A C 1
ATOM 725 O O . THR A 1 93 ? 9.999 7.019 -19.836 1.00 98.38 93 THR A O 1
ATOM 728 N N . LEU A 1 94 ? 9.790 5.364 -18.341 1.00 98.19 94 LEU A N 1
ATOM 729 C CA . LEU A 1 94 ? 10.793 4.499 -18.972 1.00 98.19 94 LEU A CA 1
ATOM 730 C C . LEU A 1 94 ? 10.384 4.066 -20.383 1.00 98.19 94 LEU A C 1
ATOM 732 O O . LEU A 1 94 ? 11.219 4.001 -21.287 1.00 98.19 94 LEU A O 1
ATOM 736 N N . ASN A 1 95 ? 9.102 3.773 -20.593 1.00 98.31 95 ASN A N 1
ATOM 737 C CA . ASN A 1 95 ? 8.590 3.408 -21.908 1.00 98.31 95 ASN A CA 1
ATOM 738 C C . ASN A 1 95 ? 8.692 4.580 -22.899 1.00 98.31 95 ASN A C 1
ATOM 740 O O . ASN A 1 95 ? 9.097 4.391 -24.048 1.00 98.31 95 ASN A O 1
ATOM 744 N N . GLU A 1 96 ? 8.386 5.800 -22.452 1.00 98.31 96 GLU A N 1
ATOM 745 C CA . GLU A 1 96 ? 8.581 7.015 -23.248 1.00 98.31 96 GLU A CA 1
ATOM 746 C C . GLU A 1 96 ? 10.059 7.231 -23.600 1.00 98.31 96 GLU A C 1
ATOM 748 O O . GLU A 1 96 ? 10.379 7.493 -24.763 1.00 98.31 96 GLU A O 1
ATOM 753 N N . GLU A 1 97 ? 10.979 7.046 -22.647 1.00 98.31 97 GLU A N 1
ATOM 754 C CA . GLU A 1 97 ? 12.419 7.146 -22.911 1.00 98.31 97 GLU A CA 1
ATOM 755 C C . GLU A 1 97 ? 12.887 6.107 -23.944 1.00 98.31 97 GLU A C 1
ATOM 757 O O . GLU A 1 97 ? 13.602 6.447 -24.892 1.00 98.31 97 GLU A O 1
ATOM 762 N N . LEU A 1 98 ? 12.451 4.850 -23.815 1.00 98.31 98 LEU A N 1
ATOM 763 C CA . LEU A 1 98 ? 12.774 3.791 -24.774 1.00 98.31 98 LEU A CA 1
ATOM 764 C C . LEU A 1 98 ? 12.225 4.090 -26.172 1.00 98.31 98 LEU A C 1
ATOM 766 O O . LEU A 1 98 ? 12.926 3.884 -27.167 1.00 98.31 98 LEU A O 1
ATOM 770 N N . SER A 1 99 ? 10.995 4.594 -26.255 1.00 98.06 99 SER A N 1
ATOM 771 C CA . SER A 1 99 ? 10.381 5.011 -27.517 1.00 98.06 99 SER A CA 1
ATOM 772 C C . SER A 1 99 ? 11.185 6.130 -28.185 1.00 98.06 99 SER A C 1
ATOM 774 O O . SER A 1 99 ? 11.513 6.036 -29.372 1.00 98.06 99 SER A O 1
ATOM 776 N N . ASN A 1 100 ? 11.601 7.138 -27.412 1.00 98.25 100 ASN A N 1
ATOM 777 C CA . ASN A 1 100 ? 12.435 8.237 -27.899 1.00 98.25 100 ASN A CA 1
ATOM 778 C C . ASN A 1 100 ? 13.794 7.737 -28.405 1.00 98.25 100 ASN A C 1
ATOM 780 O O . ASN A 1 100 ? 14.195 8.075 -29.518 1.00 98.25 100 ASN A O 1
ATOM 784 N N . ARG A 1 101 ? 14.469 6.854 -27.657 1.00 97.62 101 ARG A N 1
ATOM 785 C CA . ARG A 1 101 ? 15.739 6.244 -28.096 1.00 97.62 101 ARG A CA 1
ATOM 786 C C . ARG A 1 101 ? 15.588 5.430 -29.376 1.00 97.62 101 ARG A C 1
ATOM 788 O O . ARG A 1 101 ? 16.476 5.449 -30.228 1.00 97.62 101 ARG A O 1
ATOM 795 N N . ASN A 1 102 ? 14.474 4.722 -29.534 1.00 97.88 102 ASN A N 1
ATOM 796 C CA . ASN A 1 102 ? 14.190 3.988 -30.761 1.00 97.88 102 ASN A CA 1
ATOM 797 C C . ASN A 1 102 ? 13.989 4.949 -31.945 1.00 97.88 102 ASN A C 1
ATOM 799 O O . ASN A 1 102 ? 14.549 4.737 -33.021 1.00 97.88 102 ASN A O 1
ATOM 803 N N . LEU A 1 103 ? 13.260 6.050 -31.737 1.00 97.81 103 LEU A N 1
ATOM 804 C CA . LEU A 1 103 ? 13.086 7.088 -32.751 1.00 97.81 103 LEU A CA 1
ATOM 805 C C . LEU A 1 103 ? 14.425 7.712 -33.169 1.00 97.81 103 LEU A C 1
ATOM 807 O O . LEU A 1 103 ? 14.694 7.810 -34.366 1.00 97.81 103 LEU A O 1
ATOM 811 N N . GLU A 1 104 ? 15.282 8.065 -32.212 1.00 97.56 104 GLU A N 1
ATOM 812 C CA . GLU A 1 104 ? 16.634 8.576 -32.471 1.00 97.56 104 GLU A CA 1
ATOM 813 C C . GLU A 1 104 ? 17.477 7.566 -33.265 1.00 97.56 104 GLU A C 1
ATOM 815 O O 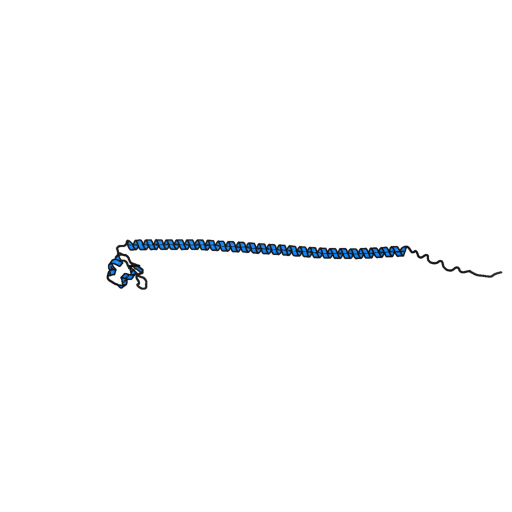. GLU A 1 104 ? 18.115 7.917 -34.260 1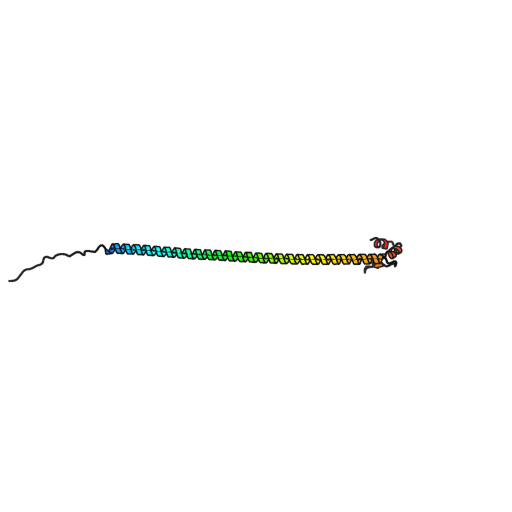.00 97.56 104 GLU A O 1
ATOM 820 N N . MET A 1 105 ? 17.441 6.283 -32.889 1.00 97.38 105 MET A N 1
ATOM 821 C CA . MET A 1 105 ? 18.156 5.228 -33.612 1.00 97.38 105 MET A CA 1
ATOM 822 C C . MET A 1 105 ? 17.658 5.091 -35.059 1.00 97.38 105 MET A C 1
ATOM 824 O O . MET A 1 105 ? 18.464 4.930 -35.985 1.00 97.38 105 MET A O 1
ATOM 828 N N . MET A 1 106 ? 16.341 5.153 -35.273 1.00 96.81 106 MET A N 1
ATOM 829 C CA . MET A 1 106 ? 15.747 5.118 -36.609 1.00 96.81 106 MET A CA 1
ATOM 830 C C . MET A 1 106 ? 16.163 6.336 -37.438 1.00 96.81 106 MET A C 1
ATOM 832 O O . MET A 1 106 ? 16.516 6.175 -38.607 1.00 96.81 106 MET A O 1
ATOM 836 N N . GLN A 1 107 ? 16.185 7.533 -36.844 1.00 97.38 107 GLN A N 1
ATOM 837 C CA . GLN A 1 107 ? 16.650 8.756 -37.505 1.00 97.38 107 GLN A CA 1
ATOM 838 C C . GLN A 1 107 ? 18.111 8.631 -37.947 1.00 97.38 107 GLN A C 1
ATOM 840 O O . GLN A 1 107 ? 18.389 8.760 -39.138 1.00 97.38 107 GLN A O 1
ATOM 845 N N . LEU A 1 108 ? 19.020 8.255 -37.043 1.00 95.81 108 LEU A N 1
ATOM 846 C CA . LEU A 1 108 ? 20.441 8.054 -37.364 1.00 95.81 108 LEU A CA 1
ATOM 847 C C . LEU A 1 108 ? 20.653 6.978 -38.436 1.00 95.81 108 LEU A C 1
ATOM 849 O O . LEU A 1 108 ? 21.515 7.102 -39.307 1.00 95.81 108 LEU A O 1
ATOM 853 N N . THR A 1 109 ? 19.857 5.908 -38.394 1.00 93.50 109 THR A N 1
ATOM 854 C CA . THR A 1 109 ? 19.910 4.847 -39.406 1.00 93.50 109 THR A CA 1
ATOM 855 C C . THR A 1 109 ? 19.478 5.365 -40.776 1.00 93.50 109 THR A C 1
ATOM 857 O O . THR A 1 109 ? 20.141 5.076 -41.774 1.00 93.50 109 THR A O 1
ATOM 860 N N . ASN A 1 110 ? 18.400 6.148 -40.832 1.00 94.56 110 ASN A N 1
ATOM 861 C CA . ASN A 1 110 ? 17.915 6.755 -42.067 1.00 94.56 110 ASN A CA 1
ATOM 862 C C . ASN A 1 110 ? 18.910 7.777 -42.623 1.00 94.56 110 ASN A C 1
ATOM 864 O O . ASN A 1 110 ? 19.196 7.756 -43.817 1.00 94.56 110 ASN A O 1
ATOM 868 N N . GLU A 1 111 ? 19.490 8.621 -41.771 1.00 95.00 111 GLU A N 1
ATOM 869 C CA . GLU A 1 111 ? 20.535 9.569 -42.162 1.00 95.00 111 GLU A CA 1
ATOM 870 C C . GLU A 1 111 ? 21.753 8.854 -42.745 1.00 95.00 111 GLU A C 1
ATOM 872 O O . GLU A 1 111 ? 22.215 9.208 -43.829 1.00 95.00 111 GLU A O 1
ATOM 877 N N . LEU A 1 112 ? 22.230 7.791 -42.091 1.00 91.44 112 LEU A N 1
ATOM 878 C CA . LEU A 1 112 ? 23.335 6.989 -42.605 1.00 91.44 112 LEU A CA 1
ATOM 879 C C . LEU A 1 112 ? 23.002 6.351 -43.959 1.00 91.44 112 LEU A C 1
ATOM 881 O O . LEU A 1 112 ? 23.837 6.371 -44.862 1.00 91.44 112 LEU A O 1
ATOM 885 N N . ASN A 1 113 ? 21.798 5.802 -44.123 1.00 88.75 113 ASN A N 1
ATOM 886 C CA . ASN A 1 113 ? 21.366 5.228 -45.398 1.00 88.75 113 ASN A CA 1
ATOM 887 C C . ASN A 1 113 ? 21.310 6.295 -46.502 1.00 88.75 113 ASN A C 1
ATOM 889 O O . ASN A 1 113 ? 21.802 6.058 -47.605 1.00 88.75 113 ASN A O 1
ATOM 893 N N . ASN A 1 114 ? 20.786 7.484 -46.197 1.00 90.62 114 ASN A N 1
ATOM 894 C CA . ASN A 1 114 ? 20.740 8.609 -47.130 1.00 90.62 114 ASN A CA 1
ATOM 895 C C . ASN A 1 114 ? 22.153 9.067 -47.529 1.00 90.62 114 ASN A C 1
ATOM 897 O O . ASN A 1 114 ? 22.427 9.267 -48.713 1.00 90.62 114 ASN A O 1
ATOM 901 N N . LEU A 1 115 ? 23.078 9.167 -46.569 1.00 90.56 115 LEU A N 1
ATOM 902 C CA . LEU A 1 115 ? 24.479 9.487 -46.844 1.00 90.56 115 LEU A CA 1
ATOM 903 C C . LEU A 1 115 ? 25.139 8.424 -47.729 1.00 90.56 115 LEU A C 1
ATOM 905 O O . LEU A 1 115 ? 25.727 8.771 -48.752 1.00 90.56 115 LEU A O 1
ATOM 909 N N . LEU A 1 116 ? 25.003 7.137 -47.395 1.00 87.62 116 LEU A N 1
ATOM 910 C CA . LEU A 1 116 ? 25.544 6.037 -48.202 1.00 87.62 116 LEU A CA 1
ATOM 911 C C . LEU A 1 116 ? 24.962 6.010 -49.622 1.00 87.62 116 LEU A C 1
ATOM 913 O O . LEU A 1 116 ? 25.683 5.677 -50.561 1.00 87.62 116 LEU A O 1
ATOM 917 N N . ALA A 1 117 ? 23.694 6.390 -49.794 1.00 85.94 117 ALA A N 1
ATOM 918 C CA . ALA A 1 117 ? 23.061 6.514 -51.104 1.00 85.94 117 ALA A CA 1
ATOM 919 C C . ALA A 1 117 ? 23.605 7.700 -51.921 1.00 85.94 117 ALA A C 1
ATOM 921 O O . ALA A 1 117 ? 23.666 7.619 -53.146 1.00 85.94 117 ALA A O 1
ATOM 922 N N . SER A 1 118 ? 24.025 8.782 -51.256 1.00 88.69 118 SER A N 1
ATOM 923 C CA . SER A 1 118 ? 24.569 9.985 -51.903 1.00 88.69 118 SER A CA 1
ATOM 924 C C . SER A 1 118 ? 26.040 9.860 -52.329 1.00 88.69 118 SER A C 1
ATOM 926 O O . SER A 1 118 ? 26.504 10.603 -53.194 1.00 88.69 118 SER A O 1
ATOM 928 N N . ILE A 1 119 ? 26.790 8.921 -51.739 1.00 88.81 119 ILE A N 1
ATOM 929 C CA . ILE A 1 119 ? 28.219 8.742 -52.009 1.00 88.81 119 ILE A CA 1
ATOM 930 C C . ILE A 1 119 ? 28.418 7.929 -53.293 1.00 88.81 119 ILE A C 1
ATOM 932 O O . ILE A 1 119 ? 28.051 6.760 -53.391 1.00 88.81 119 ILE A O 1
ATOM 936 N N . GLN A 1 120 ? 29.098 8.537 -54.265 1.00 83.06 120 GLN A N 1
ATOM 937 C CA . GLN A 1 120 ? 29.410 7.915 -55.557 1.00 83.06 120 GLN A CA 1
ATOM 938 C C . GLN A 1 120 ? 30.682 7.042 -55.528 1.00 83.06 120 GLN A C 1
ATOM 940 O O . GLN A 1 120 ? 31.012 6.380 -56.510 1.00 83.06 120 GLN A O 1
ATOM 945 N N . MET A 1 121 ? 31.400 7.020 -54.401 1.00 85.81 121 MET A N 1
ATOM 946 C CA . MET A 1 121 ? 32.558 6.151 -54.197 1.00 85.81 121 MET A CA 1
ATOM 947 C C . MET A 1 121 ? 32.114 4.726 -53.812 1.00 85.81 121 MET A C 1
ATOM 949 O O . MET A 1 121 ? 31.267 4.567 -52.926 1.00 85.81 121 MET A O 1
ATOM 953 N N . PRO A 1 122 ? 32.690 3.675 -54.425 1.00 86.25 122 PRO A N 1
ATOM 954 C CA . PRO A 1 122 ? 32.461 2.292 -54.015 1.00 86.25 122 PRO A CA 1
ATOM 955 C C . PRO A 1 122 ? 33.012 2.029 -52.605 1.00 86.25 122 PRO A C 1
ATOM 957 O O . PRO A 1 122 ? 34.225 1.983 -52.415 1.00 86.25 122 PRO A O 1
ATOM 960 N N . ILE A 1 123 ? 32.133 1.846 -51.616 1.00 86.62 123 ILE A N 1
ATOM 961 C CA . ILE A 1 123 ? 32.496 1.505 -50.234 1.00 86.62 123 ILE A CA 1
ATOM 962 C C . ILE A 1 123 ? 31.722 0.255 -49.818 1.00 86.62 123 ILE A C 1
ATOM 964 O O . ILE A 1 123 ? 30.519 0.145 -50.060 1.00 86.62 123 ILE A O 1
ATOM 968 N N . VAL A 1 124 ? 32.417 -0.675 -49.162 1.00 85.69 124 VAL A N 1
ATOM 969 C CA . VAL A 1 124 ? 31.846 -1.902 -48.599 1.00 85.69 124 VAL A CA 1
ATOM 970 C C . VAL A 1 124 ? 32.272 -1.999 -47.142 1.00 85.69 124 VAL A C 1
ATOM 972 O O . VAL A 1 124 ? 33.460 -1.925 -46.837 1.00 85.69 124 VAL A O 1
ATOM 975 N N . MET A 1 125 ? 31.306 -2.170 -46.246 1.00 86.31 125 MET A N 1
ATOM 976 C CA . MET A 1 125 ? 31.548 -2.415 -44.828 1.00 86.31 125 MET A CA 1
ATOM 977 C C . MET A 1 125 ? 31.272 -3.880 -44.512 1.00 86.31 125 MET A C 1
ATOM 979 O O . MET A 1 125 ? 30.184 -4.390 -44.792 1.00 86.31 125 MET A O 1
ATOM 983 N N . VAL A 1 126 ? 32.251 -4.536 -43.897 1.00 87.12 126 VAL A N 1
ATOM 984 C CA . VAL A 1 126 ? 32.175 -5.934 -43.466 1.00 87.12 126 VAL A CA 1
ATOM 985 C C . VAL A 1 126 ? 32.286 -6.039 -41.949 1.00 87.12 126 VAL A C 1
ATOM 987 O O . VAL A 1 126 ? 32.781 -5.122 -41.294 1.00 87.12 126 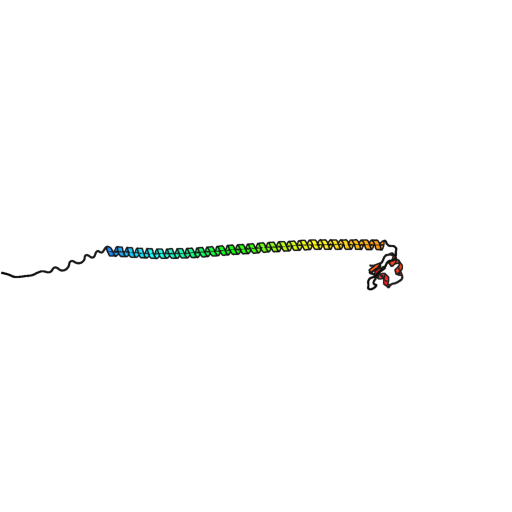VAL A O 1
ATOM 990 N N . ASP A 1 127 ? 31.802 -7.138 -41.384 1.00 87.31 127 ASP A N 1
ATOM 991 C CA . ASP A 1 127 ? 31.991 -7.461 -39.971 1.00 87.31 127 ASP A CA 1
ATOM 992 C C . ASP A 1 127 ? 33.269 -8.273 -39.707 1.00 87.31 127 ASP A C 1
ATOM 994 O O . ASP A 1 127 ? 34.047 -8.575 -40.613 1.00 87.31 127 ASP A O 1
ATOM 998 N N . ASN A 1 128 ? 33.479 -8.652 -38.443 1.00 90.88 128 ASN A N 1
ATOM 999 C CA . ASN A 1 128 ? 34.623 -9.469 -38.030 1.00 90.88 128 ASN A CA 1
ATOM 1000 C C . ASN A 1 128 ? 34.630 -10.869 -38.674 1.00 90.88 128 ASN A C 1
ATOM 1002 O O . ASN A 1 128 ? 35.677 -11.508 -38.707 1.00 90.88 128 ASN A O 1
ATOM 1006 N N . ALA A 1 129 ? 33.489 -11.344 -39.184 1.00 88.06 129 ALA A N 1
ATOM 1007 C CA . ALA A 1 129 ? 33.365 -12.597 -39.922 1.00 88.06 129 ALA A CA 1
ATOM 1008 C C . ALA A 1 129 ? 33.536 -12.406 -41.445 1.00 88.06 129 ALA A C 1
ATOM 1010 O O . ALA A 1 129 ? 33.306 -13.345 -42.207 1.00 88.06 129 ALA A O 1
ATOM 1011 N N . LEU A 1 130 ? 33.956 -11.212 -41.890 1.00 83.19 130 LEU A N 1
ATOM 1012 C CA . LEU A 1 130 ? 34.101 -10.814 -43.294 1.00 83.19 130 LEU A CA 1
ATOM 1013 C C . LEU A 1 130 ? 32.789 -10.887 -44.095 1.00 83.19 130 LEU A C 1
ATOM 1015 O O . LEU A 1 130 ? 32.810 -10.962 -45.325 1.00 83.19 130 LEU A O 1
ATOM 1019 N N . THR A 1 131 ? 31.639 -10.831 -43.420 1.00 81.50 131 THR A N 1
ATOM 1020 C CA . THR A 1 131 ? 30.332 -10.746 -44.075 1.00 81.50 131 THR A CA 1
ATOM 1021 C C . THR A 1 131 ? 29.976 -9.289 -44.345 1.00 81.50 131 THR A C 1
ATOM 1023 O O . THR A 1 131 ? 30.225 -8.404 -43.525 1.00 81.50 131 THR A O 1
ATOM 1026 N N . VAL A 1 132 ? 29.420 -9.011 -45.526 1.00 81.38 132 VAL A N 1
ATOM 1027 C CA . VAL A 1 132 ? 29.027 -7.650 -45.915 1.00 81.38 132 VAL A CA 1
ATOM 1028 C C . VAL A 1 132 ? 27.814 -7.223 -45.090 1.00 81.38 132 VAL A C 1
ATOM 1030 O O . VAL A 1 132 ? 26.771 -7.868 -45.131 1.00 81.38 132 VAL A O 1
ATOM 1033 N N . ARG A 1 133 ? 27.945 -6.116 -44.350 1.00 83.00 133 ARG A N 1
ATOM 1034 C CA . ARG A 1 133 ? 26.847 -5.530 -43.562 1.00 83.00 133 ARG A CA 1
ATOM 1035 C C . ARG A 1 133 ? 26.147 -4.390 -44.286 1.00 83.00 133 ARG A C 1
ATOM 1037 O O . ARG A 1 133 ? 24.937 -4.250 -44.150 1.00 83.00 133 ARG A O 1
ATOM 1044 N N . ARG A 1 134 ? 26.900 -3.555 -45.005 1.00 82.00 134 ARG A N 1
ATOM 1045 C CA . ARG A 1 134 ? 26.390 -2.422 -45.795 1.00 82.00 134 ARG A CA 1
ATOM 1046 C C . ARG A 1 134 ? 27.314 -2.155 -46.982 1.00 82.00 134 ARG A C 1
ATOM 1048 O O . ARG A 1 134 ? 28.520 -2.379 -46.890 1.00 82.00 134 ARG A O 1
ATOM 1055 N N . ALA A 1 135 ? 26.762 -1.637 -48.072 1.00 83.25 135 ALA A N 1
ATOM 1056 C CA . ALA A 1 135 ? 27.515 -1.225 -49.253 1.00 83.25 135 ALA A CA 1
ATOM 1057 C C . ALA A 1 135 ? 26.880 0.022 -49.882 1.00 83.25 135 ALA A C 1
ATOM 1059 O O . ALA A 1 135 ? 25.668 0.213 -49.782 1.00 83.25 135 ALA A O 1
ATOM 1060 N N . THR A 1 136 ? 27.683 0.872 -50.525 1.00 87.31 136 THR A N 1
ATOM 1061 C CA . THR A 1 136 ? 27.153 1.997 -51.312 1.00 87.31 136 THR A CA 1
ATOM 1062 C C . THR A 1 136 ? 26.602 1.507 -52.657 1.00 87.31 136 THR A C 1
ATOM 1064 O O . THR A 1 136 ? 27.098 0.509 -53.198 1.00 87.31 136 THR A O 1
ATOM 1067 N N . PRO A 1 137 ? 25.629 2.212 -53.270 1.00 84.69 137 PRO A N 1
ATOM 1068 C CA . PRO A 1 137 ? 25.101 1.840 -54.586 1.00 84.69 137 PRO A CA 1
ATOM 1069 C C . PRO A 1 137 ? 26.191 1.723 -55.665 1.00 84.69 137 PRO A C 1
ATOM 1071 O O . PRO A 1 137 ? 26.151 0.820 -56.503 1.00 84.69 137 PRO A O 1
ATOM 1074 N N . ALA A 1 138 ? 27.217 2.582 -55.604 1.00 84.06 138 ALA A N 1
ATOM 1075 C CA . ALA A 1 138 ? 28.371 2.537 -56.502 1.00 84.06 138 ALA A CA 1
ATOM 1076 C C . ALA A 1 138 ? 29.181 1.229 -56.383 1.00 84.06 138 ALA A C 1
ATOM 1078 O O . ALA A 1 138 ? 29.646 0.701 -57.393 1.00 84.06 138 ALA A O 1
ATOM 1079 N N . ALA A 1 139 ? 29.316 0.664 -55.175 1.00 83.19 139 ALA A N 1
ATOM 1080 C CA . ALA A 1 139 ? 29.972 -0.630 -54.968 1.00 83.19 139 ALA A CA 1
ATOM 1081 C C . ALA A 1 139 ? 29.135 -1.800 -55.498 1.00 83.19 139 ALA A C 1
ATOM 1083 O O . ALA A 1 139 ? 29.687 -2.725 -56.102 1.00 83.19 139 ALA A O 1
ATOM 1084 N N . CYS A 1 140 ? 27.811 -1.740 -55.335 1.00 77.19 140 CYS A N 1
ATOM 1085 C CA . CYS A 1 140 ? 26.889 -2.742 -55.874 1.00 77.19 140 CYS A CA 1
ATOM 1086 C C . CYS A 1 140 ? 26.910 -2.787 -57.413 1.00 77.19 140 CY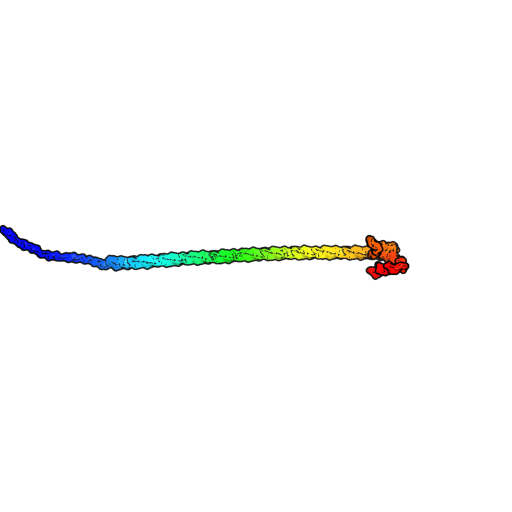S A C 1
ATOM 1088 O O . CYS A 1 140 ? 26.845 -3.867 -57.997 1.00 77.19 140 CYS A O 1
ATOM 1090 N N . GLY A 1 141 ? 27.076 -1.638 -58.082 1.00 71.75 141 GLY A N 1
ATOM 1091 C CA . GLY A 1 141 ? 27.208 -1.574 -59.544 1.00 71.75 141 GLY A CA 1
ATOM 1092 C C . GLY A 1 141 ? 28.456 -2.282 -60.089 1.00 71.75 141 GLY A C 1
ATOM 1093 O O . GLY A 1 141 ? 28.402 -2.895 -61.152 1.00 71.75 141 GLY A O 1
ATOM 1094 N N . ILE A 1 142 ? 29.568 -2.253 -59.347 1.00 70.12 142 ILE A N 1
ATOM 1095 C CA . ILE A 1 142 ? 30.845 -2.875 -59.748 1.00 70.12 142 ILE A CA 1
ATOM 1096 C C . ILE A 1 142 ? 30.875 -4.377 -59.416 1.00 70.12 142 ILE A C 1
ATOM 1098 O O . ILE A 1 142 ? 31.478 -5.173 -60.135 1.00 70.12 142 ILE A O 1
ATOM 1102 N N . THR A 1 143 ? 30.200 -4.795 -58.342 1.00 59.72 143 THR A N 1
ATOM 1103 C CA . THR A 1 143 ? 30.221 -6.185 -57.842 1.00 59.72 143 THR A CA 1
ATOM 1104 C C . THR A 1 143 ? 29.286 -7.146 -58.579 1.00 59.72 143 THR A C 1
ATOM 1106 O O . THR A 1 143 ? 29.329 -8.350 -58.321 1.00 59.72 143 THR A O 1
ATOM 1109 N N . LEU A 1 144 ? 28.546 -6.675 -59.592 1.00 53.09 144 LEU A N 1
ATOM 1110 C CA . LEU A 1 144 ? 27.771 -7.506 -60.531 1.00 53.09 144 LEU A CA 1
ATOM 1111 C C . LEU A 1 144 ? 28.605 -8.574 -61.278 1.00 53.09 144 LEU A C 1
ATOM 1113 O O . LEU A 1 144 ? 28.029 -9.418 -61.963 1.00 53.09 144 LEU A O 1
ATOM 1117 N N . MET A 1 145 ? 29.934 -8.578 -61.122 1.00 52.91 145 MET A N 1
ATOM 1118 C CA . MET A 1 145 ? 30.852 -9.567 -61.693 1.00 52.91 145 MET A CA 1
ATOM 1119 C C . MET A 1 145 ? 31.045 -10.839 -60.834 1.00 52.91 145 MET A C 1
ATOM 1121 O O . MET A 1 145 ? 31.522 -11.839 -61.365 1.00 52.91 145 MET A O 1
ATOM 1125 N N . PHE A 1 146 ? 30.639 -10.862 -59.550 1.00 57.28 146 PHE A N 1
ATOM 1126 C CA . PHE A 1 146 ? 30.769 -12.047 -58.677 1.00 57.28 146 PHE A CA 1
ATOM 1127 C C . PHE A 1 146 ? 29.423 -12.484 -58.051 1.00 57.28 146 PHE A C 1
ATOM 1129 O O . PHE A 1 146 ? 28.801 -11.718 -57.312 1.00 57.28 146 PHE A O 1
ATOM 1136 N N . PRO A 1 147 ? 28.961 -13.735 -58.272 1.00 55.81 147 PRO A N 1
ATOM 1137 C CA . PRO A 1 147 ? 27.603 -14.182 -57.923 1.00 55.81 147 PRO A CA 1
ATOM 1138 C C . PRO A 1 147 ? 27.307 -14.227 -56.415 1.00 55.81 147 PRO A C 1
ATOM 1140 O O . PRO A 1 147 ? 26.153 -14.108 -56.014 1.00 55.81 147 PRO A O 1
ATOM 1143 N N . ILE A 1 148 ? 28.340 -14.338 -55.576 1.00 55.97 148 ILE A N 1
ATOM 1144 C CA . ILE A 1 148 ? 28.228 -14.421 -54.109 1.00 55.97 148 ILE A CA 1
ATOM 1145 C C . ILE A 1 148 ? 27.793 -13.080 -53.485 1.00 55.97 148 ILE A C 1
ATOM 1147 O O . ILE A 1 148 ? 27.219 -13.050 -52.402 1.00 55.97 148 ILE A O 1
ATOM 1151 N N . TRP A 1 149 ? 28.029 -11.963 -54.181 1.00 55.19 149 TRP A N 1
ATOM 1152 C CA . TRP A 1 149 ? 27.776 -10.605 -53.679 1.00 55.19 149 TRP A CA 1
ATOM 1153 C C . TRP A 1 149 ? 26.407 -10.041 -54.073 1.00 55.19 149 TRP A C 1
ATOM 1155 O O . TRP A 1 149 ? 25.930 -9.075 -53.480 1.00 55.19 149 TRP A O 1
ATOM 1165 N N . LYS A 1 150 ? 25.722 -10.686 -55.023 1.00 52.62 150 LYS A N 1
ATOM 1166 C CA . LYS A 1 150 ? 24.418 -10.250 -55.542 1.00 52.62 150 LYS A CA 1
ATOM 1167 C C . LYS A 1 150 ? 23.300 -10.298 -54.488 1.00 52.62 150 LYS A C 1
ATOM 1169 O O . LYS A 1 150 ? 22.318 -9.577 -54.604 1.00 52.62 150 LYS A O 1
ATOM 1174 N N . ILE A 1 151 ? 23.464 -11.131 -53.458 1.00 52.34 151 ILE A N 1
ATOM 1175 C CA . ILE A 1 151 ? 22.474 -11.358 -52.392 1.00 52.34 151 ILE A CA 1
ATOM 1176 C C . ILE A 1 151 ? 22.529 -10.248 -51.328 1.00 52.34 151 ILE A C 1
ATOM 1178 O O . ILE A 1 151 ? 21.504 -9.924 -50.735 1.00 52.34 151 ILE A O 1
ATOM 1182 N N . SER A 1 152 ? 23.697 -9.631 -51.110 1.00 53.62 152 SER A N 1
ATOM 1183 C CA . SER A 1 152 ? 23.887 -8.639 -50.041 1.00 53.62 152 SER A CA 1
ATOM 1184 C C . SER A 1 152 ? 23.510 -7.206 -50.436 1.00 53.62 152 SER A C 1
ATOM 1186 O O . SER A 1 152 ? 23.350 -6.373 -49.555 1.00 53.62 152 SER A O 1
ATOM 1188 N N . CYS A 1 153 ? 23.372 -6.913 -51.734 1.00 50.62 153 CYS A N 1
ATOM 1189 C CA . CYS A 1 153 ? 22.995 -5.589 -52.254 1.00 50.62 153 CYS A CA 1
ATOM 1190 C C . CYS A 1 153 ? 21.483 -5.428 -52.525 1.00 50.62 153 CYS A C 1
ATOM 1192 O O . CYS A 1 153 ? 21.056 -4.349 -52.922 1.00 50.62 153 CYS A O 1
ATOM 1194 N N . ALA A 1 154 ? 20.680 -6.490 -52.374 1.00 48.06 154 ALA A N 1
ATOM 1195 C CA . ALA A 1 154 ? 19.249 -6.516 -52.719 1.00 48.06 154 ALA A CA 1
ATOM 1196 C C . ALA A 1 154 ? 18.310 -6.503 -51.493 1.00 48.06 154 ALA A C 1
ATOM 1198 O O . ALA A 1 154 ? 17.116 -6.769 -51.633 1.00 48.06 154 ALA A O 1
ATOM 1199 N N . LYS A 1 155 ? 18.852 -6.245 -50.302 1.00 43.66 155 LYS A N 1
ATOM 1200 C CA . LYS A 1 155 ? 18.159 -6.253 -49.011 1.00 43.66 155 LYS A CA 1
ATOM 1201 C C . LYS A 1 155 ? 18.447 -4.948 -48.288 1.00 43.66 155 LYS A C 1
ATOM 1203 O O . LYS A 1 155 ? 17.512 -4.446 -47.634 1.00 43.66 155 LYS A O 1
#

pLDDT: mean 83.33, std 20.06, range [36.44, 98.56]

Sequence (155 aa):
MIFDETTKEAKPEKLARAPGKTSAQREVTGLRRELAVSKESLQAIIEEQEATNEELKAANEEVESSNEELQSTNEELETAKEELQSTNEELTTLNEELSNRNLEMMQLTNELNNLLASIQMPIVMVDNALTVRRATPAACGITLMFPIWKISCAK

Secondary structure (DSSP, 8-state):
------------------SHHHHHHHHHHHHHHHHHHHHHHHHHHHHHHHHHHHHHHHHHHHHHHHHHHHHHHHHHHHHHHHHHHHHHHHHHHHHHHHHHHHHHHHHHHHHHHHHHHH--S--EEE-TT--EEEE-HHHHHHHTT-TTTTTTS--

Foldseek 3Di:
DDDDDDDDDDDDDDDPDDPPPVVVVVVVVVVVVVVVVVVVVVVVVVVVVVVVVVVVVVVVVVVVVVVVVVVVVVVVVVVVVVVVVVVVVVVVVVVVVVVVVVVVVVVVVVVVVVVLAPDLDWDFDADPVRHTPDTRPNVQVVCPVDPVCVVVHPD